Protein AF-A0A3D4WLY4-F1 (afdb_monomer)

Foldseek 3Di:
DDDDQDPLNLQLLLCLLVVDDLVRSCVVVVHDSVVSVVSLVVQCVVQVQPDSNSSSVVCVVVVSHVVVVSVVPPPDDDD

Nearest PDB structures (foldseek):
  7x1k-assembly1_B  TM=9.335E-01  e=1.039E-02  Listeria monocytogenes
  4zms-assembly1_B  TM=8.994E-01  e=9.817E-03  Streptococcus pneumoniae R6
  7dwm-assembly1_B  TM=8.988E-01  e=2.564E-02  Hapunavirus VP882
  4yn8-assembly1_A  TM=9.169E-01  e=3.598E-02  Corynebacterium diphtheriae
  3qp6-assembly1_A-2  TM=7.941E-01  e=1.378E-02  Chromobacterium violaceum

Sequence (79 aa):
MYFSTSDFERSVLQLMAAGHTDAAIARRHNVGKRTLERQVASLMARVGAPSRLALGAIAAQHKWIDLDRLLKDGQQEGV

Mean predicted aligned error: 7.91 Å

Solvent-accessible surface area (backbone atoms only — not comparable to full-atom values): 4745 Å² total; per-residue (Å²): 134,84,80,84,76,48,74,66,55,31,51,54,42,38,42,43,58,73,69,49,50,65,63,58,52,14,57,76,68,76,46,54,51,70,59,45,52,51,50,53,52,51,50,24,65,75,71,69,32,92,40,77,67,49,37,25,53,50,33,52,73,70,58,55,31,60,65,76,56,61,70,63,64,77,77,72,78,85,131

Radius of gyration: 12.26 Å; Cα contacts (8 Å, |Δi|>4): 57; chains: 1; bounding box: 28×24×36 Å

Secondary structure (DSSP, 8-state):
------HHHHHHHHHHHTT--HHHHHHHTT--HHHHHHHHHHHHHHHT-SSHHHHHHHHHHTT-S-HHHHHHTT-----

pLDDT: mean 76.59, std 15.59, range [36.91, 93.19]

Structure (mmCIF, N/CA/C/O backbone):
data_AF-A0A3D4WLY4-F1
#
_entry.id   AF-A0A3D4WLY4-F1
#
loop_
_atom_site.group_PDB
_atom_site.id
_atom_site.type_symbol
_atom_site.label_atom_id
_atom_site.label_alt_id
_atom_site.label_comp_id
_atom_site.label_asym_id
_atom_site.label_entity_id
_atom_site.label_seq_id
_atom_site.pdbx_PDB_ins_code
_atom_site.Cartn_x
_atom_site.Cartn_y
_atom_site.Cartn_z
_atom_site.occupancy
_atom_site.B_iso_or_equiv
_atom_site.auth_seq_id
_atom_site.auth_comp_id
_atom_site.auth_asym_id
_atom_site.auth_atom_id
_atom_site.pdbx_PDB_model_num
ATOM 1 N N . MET A 1 1 ? -8.701 14.688 11.587 1.00 38.81 1 MET A N 1
ATOM 2 C CA . MET A 1 1 ? -7.357 14.939 11.023 1.00 38.81 1 MET A CA 1
ATOM 3 C C . MET A 1 1 ? -7.234 14.079 9.768 1.00 38.81 1 MET A C 1
ATOM 5 O O . MET A 1 1 ? -7.083 12.874 9.898 1.00 38.81 1 MET A O 1
ATOM 9 N N . TYR A 1 2 ? -7.465 14.640 8.576 1.00 48.44 2 TYR A N 1
ATOM 10 C CA . TYR A 1 2 ? -7.449 13.863 7.328 1.00 48.44 2 TYR A CA 1
ATOM 11 C C . TYR A 1 2 ? -5.997 13.591 6.927 1.00 48.44 2 TYR A C 1
ATOM 13 O O . TYR A 1 2 ? -5.230 14.516 6.674 1.00 48.44 2 TYR A O 1
ATOM 21 N N . PHE A 1 3 ? -5.608 12.323 6.904 1.00 59.56 3 PHE A N 1
ATOM 22 C CA . PHE A 1 3 ? -4.375 11.881 6.263 1.00 59.56 3 PHE A CA 1
ATOM 23 C C . PHE A 1 3 ? -4.470 12.259 4.769 1.00 59.56 3 PHE A C 1
ATOM 25 O O . PHE A 1 3 ? -5.424 11.904 4.081 1.00 59.56 3 PHE A O 1
ATOM 32 N N . SER A 1 4 ? -3.520 13.038 4.253 1.00 61.34 4 SER A N 1
ATOM 33 C CA . SER A 1 4 ? -3.407 13.248 2.807 1.00 61.34 4 SER A CA 1
ATOM 34 C C . SER A 1 4 ? -2.563 12.104 2.255 1.00 61.34 4 SER A C 1
ATOM 36 O O . SER A 1 4 ? -1.348 12.073 2.454 1.00 61.34 4 SER A O 1
ATOM 38 N N . THR A 1 5 ? -3.221 11.095 1.687 1.00 69.88 5 THR A N 1
ATOM 39 C CA . THR A 1 5 ? -2.555 9.992 0.980 1.00 69.88 5 THR A CA 1
ATOM 40 C C . THR A 1 5 ? -2.199 10.483 -0.419 1.00 69.88 5 THR A C 1
ATOM 42 O O . THR A 1 5 ? -3.098 10.899 -1.155 1.00 69.88 5 THR A O 1
ATOM 45 N N . SER A 1 6 ? -0.913 10.468 -0.778 1.00 80.00 6 SER A N 1
ATOM 46 C CA . SER A 1 6 ? -0.462 10.926 -2.102 1.00 80.00 6 SER A CA 1
ATOM 47 C C . SER A 1 6 ? -0.915 9.972 -3.212 1.00 80.00 6 SER A C 1
ATOM 49 O O . SER A 1 6 ? -1.225 8.809 -2.953 1.00 80.00 6 SER A O 1
ATOM 51 N N . ASP A 1 7 ? -0.924 10.424 -4.468 1.00 79.69 7 ASP A N 1
ATOM 52 C CA . ASP A 1 7 ? -1.325 9.567 -5.596 1.00 79.69 7 ASP A CA 1
ATOM 53 C C . ASP A 1 7 ? -0.394 8.359 -5.784 1.00 79.69 7 ASP A C 1
ATOM 55 O O . ASP A 1 7 ? -0.848 7.270 -6.136 1.00 79.69 7 ASP A O 1
ATOM 59 N N . PHE A 1 8 ? 0.891 8.507 -5.447 1.00 83.06 8 PHE A N 1
ATOM 60 C CA . PHE A 1 8 ? 1.827 7.384 -5.396 1.00 83.06 8 PHE A CA 1
ATOM 61 C C . PHE A 1 8 ? 1.414 6.359 -4.335 1.00 83.06 8 PHE A C 1
ATOM 63 O O . PHE A 1 8 ? 1.326 5.169 -4.623 1.00 83.06 8 PHE A O 1
ATOM 70 N N . GLU A 1 9 ? 1.107 6.813 -3.119 1.00 83.44 9 GLU A N 1
ATOM 71 C CA . GLU A 1 9 ? 0.679 5.934 -2.029 1.00 83.44 9 GLU A CA 1
ATOM 72 C C . GLU A 1 9 ? -0.632 5.212 -2.368 1.00 83.44 9 GLU A C 1
ATOM 74 O O . GLU A 1 9 ? -0.747 4.014 -2.119 1.00 83.44 9 GLU A O 1
ATOM 79 N N . ARG A 1 10 ? -1.591 5.901 -3.001 1.00 83.94 10 ARG A N 1
ATOM 80 C CA . ARG A 1 10 ? -2.840 5.288 -3.482 1.00 83.94 10 ARG A CA 1
ATOM 81 C C . ARG A 1 10 ? -2.581 4.190 -4.508 1.00 83.94 10 ARG A C 1
ATOM 83 O O . ARG A 1 10 ? -3.117 3.096 -4.355 1.00 83.94 10 ARG A O 1
ATOM 90 N N . SER A 1 11 ? -1.726 4.446 -5.499 1.00 84.75 11 SER A N 1
ATOM 91 C CA . SER A 1 11 ? -1.358 3.451 -6.515 1.00 84.75 11 SER A CA 1
ATOM 92 C C . SER A 1 11 ? -0.668 2.231 -5.894 1.00 84.75 11 SER A C 1
ATOM 94 O O . SER A 1 11 ? -0.987 1.085 -6.202 1.00 84.75 11 SER A O 1
ATOM 96 N N . VAL A 1 12 ? 0.239 2.457 -4.945 1.00 86.44 12 VAL A N 1
ATOM 97 C CA . VAL A 1 12 ? 0.918 1.388 -4.204 1.00 86.44 12 VAL A CA 1
ATOM 98 C C . VAL A 1 12 ? -0.083 0.523 -3.423 1.00 86.44 12 VAL A C 1
ATOM 100 O O . VAL A 1 12 ? -0.001 -0.706 -3.462 1.00 86.44 12 VAL A O 1
ATOM 103 N N . LEU A 1 13 ? -1.060 1.144 -2.758 1.00 84.50 13 LEU A N 1
ATOM 104 C CA . LEU A 1 13 ? -2.130 0.447 -2.037 1.00 84.50 13 LEU A CA 1
ATOM 105 C C . LEU A 1 13 ? -3.064 -0.326 -2.976 1.00 84.50 13 LEU A C 1
ATOM 107 O O . LEU A 1 13 ? -3.442 -1.452 -2.662 1.00 84.50 13 LEU A O 1
ATOM 111 N N . GLN A 1 14 ? -3.397 0.252 -4.131 1.00 83.00 14 GLN A N 1
ATOM 112 C CA . GLN A 1 14 ? -4.184 -0.385 -5.189 1.00 83.00 14 GLN A CA 1
ATOM 113 C C . GLN A 1 14 ? -3.515 -1.673 -5.673 1.00 83.00 14 GLN A C 1
ATOM 115 O O . GLN A 1 14 ? -4.136 -2.735 -5.683 1.00 83.00 14 GLN A O 1
ATOM 120 N N . LEU A 1 15 ? -2.227 -1.608 -6.003 1.00 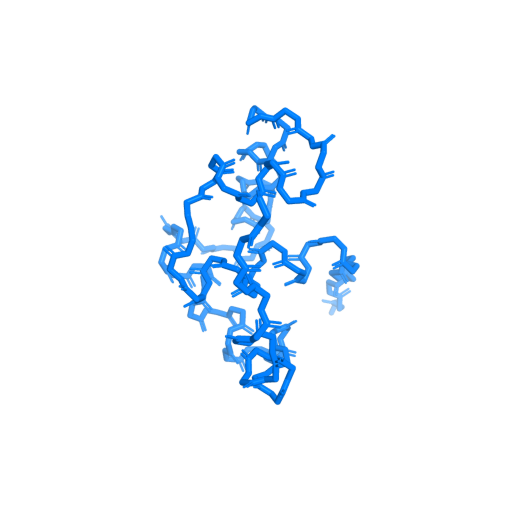83.56 15 LEU A N 1
ATOM 121 C CA . LEU A 1 15 ? -1.488 -2.765 -6.499 1.00 83.56 15 LEU A CA 1
ATOM 122 C C . LEU A 1 15 ? -1.288 -3.832 -5.418 1.00 83.56 15 LEU A C 1
ATOM 124 O O . LEU A 1 15 ? -1.401 -5.022 -5.708 1.00 83.56 15 LEU A O 1
ATOM 128 N N . MET A 1 16 ? -1.060 -3.428 -4.165 1.00 82.62 16 MET A N 1
ATOM 129 C CA . MET A 1 16 ? -1.034 -4.367 -3.041 1.00 82.62 16 MET A CA 1
ATOM 130 C C . MET A 1 16 ? -2.380 -5.070 -2.842 1.00 82.62 16 MET A C 1
ATOM 132 O O . MET A 1 16 ? -2.399 -6.280 -2.626 1.00 82.62 16 MET A O 1
ATOM 136 N N . ALA A 1 17 ? -3.497 -4.342 -2.936 1.00 81.69 17 ALA A N 1
ATOM 137 C CA . ALA A 1 17 ? -4.838 -4.919 -2.844 1.00 81.69 17 ALA A CA 1
ATOM 138 C C . ALA A 1 17 ? -5.127 -5.889 -4.004 1.00 81.69 17 ALA A C 1
ATOM 140 O O . ALA A 1 17 ? -5.761 -6.918 -3.796 1.00 81.69 17 ALA A O 1
ATOM 141 N N . ALA A 1 18 ? -4.581 -5.614 -5.192 1.00 81.44 18 ALA A N 1
ATOM 142 C CA . ALA A 1 18 ? -4.592 -6.517 -6.342 1.00 81.44 18 ALA A CA 1
ATOM 143 C C . ALA A 1 18 ? -3.587 -7.688 -6.229 1.00 81.44 18 ALA A C 1
ATOM 145 O O . ALA A 1 18 ? -3.368 -8.408 -7.200 1.00 81.44 18 ALA A O 1
ATOM 146 N N . GLY A 1 19 ? -2.920 -7.869 -5.083 1.00 84.06 19 GLY A N 1
ATOM 147 C CA . GLY A 1 19 ? -2.009 -8.991 -4.830 1.00 84.06 19 GLY A CA 1
ATOM 148 C C . GLY A 1 19 ? -0.610 -8.851 -5.438 1.00 84.06 19 GLY A C 1
ATOM 149 O O . GLY A 1 19 ? 0.146 -9.823 -5.457 1.00 84.06 19 GLY A O 1
ATOM 150 N N . HIS A 1 20 ? -0.227 -7.666 -5.922 1.00 85.75 20 HIS A N 1
ATOM 151 C CA . HIS A 1 20 ? 1.107 -7.456 -6.481 1.00 85.75 20 HIS A CA 1
ATOM 152 C C . HIS A 1 20 ? 2.170 -7.413 -5.378 1.00 85.75 20 HIS A C 1
ATOM 154 O O . HIS A 1 20 ? 1.954 -6.904 -4.277 1.00 85.75 20 HIS A O 1
ATOM 160 N N . THR A 1 21 ? 3.358 -7.930 -5.691 1.00 87.75 21 THR A N 1
ATOM 161 C CA . THR A 1 21 ? 4.501 -7.871 -4.776 1.00 87.75 21 THR A CA 1
ATOM 162 C C . THR A 1 21 ? 5.165 -6.501 -4.802 1.00 87.75 21 THR A C 1
ATOM 164 O O . THR A 1 21 ? 5.191 -5.822 -5.827 1.00 87.75 21 THR A O 1
ATOM 167 N N . ASP A 1 22 ? 5.814 -6.139 -3.701 1.00 86.69 22 ASP A N 1
ATOM 168 C CA . ASP A 1 22 ? 6.592 -4.910 -3.561 1.00 86.69 22 ASP A CA 1
ATOM 169 C C . ASP A 1 22 ? 7.633 -4.758 -4.691 1.00 86.69 22 ASP A C 1
ATOM 171 O O . ASP A 1 22 ? 7.865 -3.668 -5.200 1.00 86.69 22 ASP A O 1
ATOM 175 N N . ALA A 1 23 ? 8.225 -5.858 -5.166 1.00 86.50 23 ALA A N 1
ATOM 176 C CA . ALA A 1 23 ? 9.150 -5.820 -6.298 1.00 86.50 23 ALA A CA 1
ATOM 177 C C . ALA A 1 23 ? 8.459 -5.435 -7.622 1.00 86.50 23 ALA A C 1
ATOM 179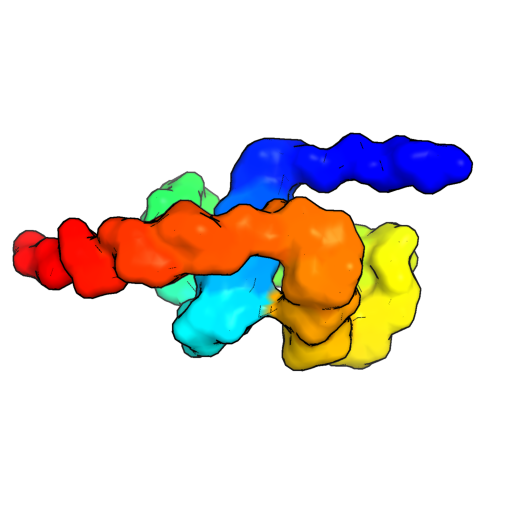 O O . ALA A 1 23 ? 9.013 -4.649 -8.389 1.00 86.50 23 ALA A O 1
ATOM 180 N N . ALA A 1 24 ? 7.259 -5.960 -7.888 1.00 87.88 24 ALA A N 1
ATOM 181 C CA . ALA A 1 24 ? 6.481 -5.622 -9.081 1.00 87.88 24 ALA A CA 1
ATOM 182 C C . ALA A 1 24 ? 5.992 -4.166 -9.041 1.00 87.88 24 ALA A C 1
ATOM 184 O O . ALA A 1 24 ? 6.102 -3.438 -10.026 1.00 87.88 24 ALA A O 1
ATOM 185 N N . ILE A 1 25 ? 5.530 -3.718 -7.874 1.00 89.38 25 ILE A N 1
ATOM 186 C CA . ILE A 1 25 ? 5.088 -2.339 -7.641 1.00 89.38 25 ILE A CA 1
ATOM 187 C C . ILE A 1 25 ? 6.260 -1.365 -7.804 1.00 89.38 25 ILE A C 1
ATOM 189 O O . ILE A 1 25 ? 6.137 -0.350 -8.486 1.00 89.38 25 ILE A O 1
ATOM 193 N N . ALA A 1 26 ? 7.420 -1.692 -7.228 1.00 90.31 26 ALA A N 1
ATOM 194 C CA . ALA A 1 26 ? 8.617 -0.864 -7.316 1.00 90.31 26 ALA A CA 1
ATOM 195 C C . ALA A 1 26 ? 9.071 -0.689 -8.772 1.00 90.31 26 ALA A C 1
ATOM 197 O O . ALA A 1 26 ? 9.354 0.429 -9.200 1.00 90.31 26 ALA A O 1
ATOM 198 N N . ARG A 1 27 ? 9.045 -1.776 -9.555 1.00 89.81 27 ARG A N 1
ATOM 199 C CA . ARG A 1 27 ? 9.316 -1.742 -10.999 1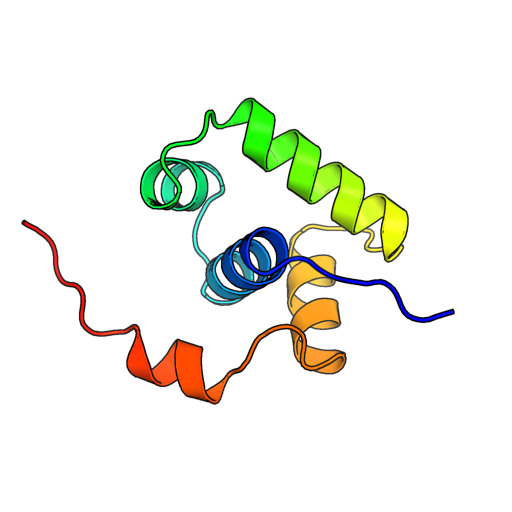.00 89.81 27 ARG A CA 1
ATOM 200 C C . ARG A 1 27 ? 8.325 -0.856 -11.751 1.00 89.81 27 ARG A C 1
ATOM 202 O O . ARG A 1 27 ? 8.757 -0.011 -12.525 1.00 89.81 27 ARG A O 1
ATOM 209 N N . ARG A 1 28 ? 7.020 -0.995 -11.487 1.00 88.25 28 ARG A N 1
ATOM 210 C CA . ARG A 1 28 ? 5.968 -0.192 -12.139 1.00 88.25 28 ARG A CA 1
ATOM 211 C C . ARG A 1 28 ? 6.110 1.310 -11.866 1.00 88.25 28 ARG A C 1
ATOM 213 O O . ARG A 1 28 ? 5.757 2.116 -12.717 1.00 88.25 28 ARG A O 1
ATOM 220 N N . HIS A 1 29 ? 6.657 1.683 -10.712 1.00 87.50 29 HIS A N 1
ATOM 221 C CA . HIS A 1 29 ? 6.884 3.079 -10.337 1.00 87.50 29 HIS A CA 1
ATOM 222 C C . HIS A 1 29 ? 8.323 3.572 -10.552 1.00 87.50 29 HIS A C 1
ATOM 224 O O . HIS A 1 29 ? 8.634 4.694 -10.161 1.00 87.50 29 HIS A O 1
ATOM 230 N N . ASN A 1 30 ? 9.198 2.761 -11.160 1.00 89.69 30 ASN A N 1
ATOM 231 C CA . ASN A 1 30 ? 10.616 3.071 -11.360 1.00 89.69 30 ASN A CA 1
ATOM 232 C C . ASN A 1 30 ? 11.346 3.493 -10.062 1.00 89.69 30 ASN A C 1
ATOM 234 O O . ASN A 1 30 ? 12.197 4.381 -10.060 1.00 89.69 30 ASN A O 1
ATOM 238 N N . VAL A 1 31 ? 10.996 2.862 -8.937 1.00 91.56 31 VAL A N 1
ATOM 239 C CA . VAL A 1 31 ? 11.623 3.091 -7.627 1.00 91.56 31 VAL A CA 1
ATOM 240 C C . VAL A 1 31 ? 12.379 1.852 -7.159 1.00 91.56 31 VAL A C 1
ATOM 242 O O . VAL A 1 31 ? 12.085 0.722 -7.544 1.00 91.56 31 VAL A O 1
ATOM 245 N N . GLY A 1 32 ? 13.356 2.047 -6.275 1.00 93.19 32 GLY A N 1
ATOM 246 C CA . GLY A 1 32 ? 14.029 0.931 -5.615 1.00 93.19 32 GLY A CA 1
ATOM 247 C C . GLY A 1 32 ? 13.093 0.184 -4.659 1.00 93.19 32 GLY A C 1
ATOM 248 O O . GLY A 1 32 ? 12.283 0.797 -3.963 1.00 93.19 32 GLY A O 1
ATOM 249 N N . LYS A 1 33 ? 13.262 -1.140 -4.546 1.00 92.00 33 LYS A N 1
ATOM 250 C CA . LYS A 1 33 ? 12.485 -1.992 -3.622 1.00 92.00 33 LYS A CA 1
ATOM 251 C C . LYS A 1 33 ? 12.494 -1.461 -2.181 1.00 92.00 33 LYS A C 1
ATOM 253 O O . LYS A 1 33 ? 11.445 -1.338 -1.567 1.00 92.00 33 LYS A O 1
ATOM 258 N N . ARG A 1 34 ? 13.668 -1.059 -1.678 1.00 91.44 34 ARG A N 1
ATOM 259 C CA . ARG A 1 34 ? 13.839 -0.457 -0.340 1.00 91.44 34 ARG A CA 1
ATOM 260 C C . ARG A 1 34 ? 13.059 0.848 -0.162 1.00 91.44 34 ARG A C 1
ATOM 262 O O . ARG A 1 34 ? 12.573 1.121 0.931 1.00 91.44 34 ARG A O 1
ATOM 269 N N . THR A 1 35 ? 12.946 1.658 -1.214 1.00 90.81 35 THR A N 1
ATOM 270 C CA . THR A 1 35 ? 12.161 2.901 -1.186 1.00 90.81 35 THR A CA 1
ATOM 271 C C . THR A 1 35 ? 10.684 2.581 -1.022 1.00 90.81 35 THR A C 1
ATOM 273 O O . THR A 1 35 ? 10.022 3.176 -0.174 1.00 90.81 35 THR A O 1
ATOM 276 N N . LEU A 1 36 ? 10.191 1.588 -1.766 1.00 91.31 36 LEU A N 1
ATOM 277 C CA . LEU A 1 36 ? 8.815 1.135 -1.635 1.00 91.31 36 LEU A CA 1
ATOM 278 C C . LEU A 1 36 ? 8.548 0.519 -0.255 1.00 91.31 36 LEU A C 1
ATOM 280 O O . LEU A 1 36 ? 7.596 0.920 0.403 1.00 91.31 36 LEU A O 1
ATOM 284 N N . GLU A 1 37 ? 9.407 -0.386 0.217 1.00 89.44 37 GLU A N 1
ATOM 285 C CA . GLU A 1 37 ? 9.287 -1.016 1.540 1.00 89.44 37 GLU A CA 1
ATOM 286 C C . GLU A 1 37 ? 9.241 0.037 2.665 1.00 89.44 37 GLU A C 1
ATOM 288 O O . GLU A 1 37 ? 8.402 -0.055 3.561 1.00 89.44 37 GLU A O 1
ATOM 293 N N . ARG A 1 38 ? 10.073 1.093 2.598 1.00 90.12 38 ARG A N 1
ATOM 294 C CA . ARG A 1 38 ? 10.004 2.220 3.550 1.00 90.12 38 ARG A CA 1
ATOM 295 C C . ARG A 1 38 ? 8.694 2.995 3.448 1.00 90.12 38 ARG A C 1
ATOM 297 O O . ARG A 1 38 ? 8.158 3.382 4.485 1.00 90.12 38 ARG A O 1
ATOM 304 N N . GLN A 1 39 ? 8.185 3.231 2.238 1.00 87.81 39 GLN A N 1
ATOM 305 C CA . GLN A 1 39 ? 6.909 3.927 2.056 1.00 87.81 39 GLN A CA 1
ATOM 306 C C . GLN A 1 39 ? 5.756 3.114 2.650 1.00 87.81 39 GLN A C 1
ATOM 308 O O . GLN A 1 39 ? 4.937 3.658 3.388 1.00 87.81 39 GLN A O 1
ATOM 313 N N . VAL A 1 40 ? 5.724 1.806 2.384 1.00 88.44 40 VAL A N 1
ATOM 314 C CA . VAL A 1 40 ? 4.720 0.882 2.923 1.00 88.44 40 VAL A CA 1
ATOM 315 C C . VAL A 1 40 ? 4.803 0.827 4.445 1.00 88.44 40 VAL A C 1
ATOM 317 O O . VAL A 1 40 ? 3.783 0.987 5.106 1.00 88.44 40 VAL A O 1
ATOM 320 N N . ALA A 1 41 ? 6.000 0.692 5.019 1.00 88.56 41 ALA A N 1
ATOM 321 C CA . ALA A 1 41 ? 6.184 0.705 6.469 1.00 88.56 41 ALA A CA 1
ATOM 322 C C . ALA A 1 41 ? 5.726 2.031 7.105 1.00 88.56 41 ALA A C 1
ATOM 324 O O . ALA A 1 41 ? 5.066 2.029 8.143 1.00 88.56 41 ALA A O 1
ATOM 325 N N . SER A 1 42 ? 6.023 3.167 6.465 1.00 87.44 42 SER A N 1
ATOM 326 C CA . SER A 1 42 ? 5.554 4.481 6.917 1.00 87.44 42 SER A CA 1
ATOM 327 C C . SER A 1 42 ? 4.029 4.599 6.850 1.00 87.44 42 SER A C 1
ATOM 329 O O . SER A 1 42 ? 3.414 5.076 7.802 1.00 87.44 42 SER A O 1
ATOM 331 N N . LEU A 1 43 ? 3.407 4.121 5.768 1.00 85.06 43 LEU A N 1
ATOM 332 C CA . LEU A 1 43 ? 1.952 4.057 5.633 1.00 85.06 43 LEU A CA 1
ATOM 333 C C . LEU A 1 43 ? 1.334 3.188 6.728 1.00 85.06 43 LEU A C 1
ATOM 335 O O . LEU A 1 43 ? 0.427 3.647 7.414 1.00 85.06 43 LEU A O 1
ATOM 339 N N . MET A 1 44 ? 1.860 1.981 6.949 1.00 87.12 44 MET A N 1
ATOM 340 C CA . MET A 1 44 ? 1.392 1.083 8.007 1.00 87.12 44 MET A CA 1
ATOM 341 C C . MET A 1 44 ? 1.458 1.739 9.385 1.00 87.12 44 MET A C 1
ATOM 343 O O . MET A 1 44 ? 0.477 1.693 10.122 1.00 87.12 44 MET A O 1
ATOM 347 N N . ALA A 1 45 ? 2.570 2.406 9.710 1.00 88.12 45 ALA A N 1
ATOM 348 C CA . ALA A 1 45 ? 2.726 3.118 10.975 1.00 88.12 45 ALA A CA 1
ATOM 349 C C . ALA A 1 45 ? 1.733 4.285 11.118 1.00 88.12 45 ALA A C 1
ATOM 351 O O . ALA A 1 45 ? 1.165 4.482 12.188 1.00 88.12 45 ALA A O 1
ATOM 352 N N . ARG A 1 46 ? 1.482 5.036 10.036 1.00 83.88 46 ARG A N 1
ATOM 353 C CA . ARG A 1 46 ? 0.531 6.163 10.022 1.00 83.88 46 ARG A CA 1
ATOM 354 C C . ARG A 1 46 ? -0.917 5.716 10.209 1.00 83.88 46 ARG A C 1
ATOM 356 O O . ARG A 1 46 ? -1.700 6.451 10.800 1.00 83.88 46 ARG A O 1
ATOM 363 N N . VAL A 1 47 ? -1.273 4.548 9.677 1.00 80.81 47 VAL A N 1
ATOM 364 C CA . VAL A 1 47 ? -2.659 4.050 9.654 1.00 80.81 47 VAL A CA 1
ATOM 365 C C . VAL A 1 47 ? -2.934 2.995 10.725 1.00 80.81 47 VAL A C 1
ATOM 367 O O . VAL A 1 47 ? -4.063 2.535 10.855 1.00 80.81 47 VAL A O 1
ATOM 370 N N . GLY A 1 48 ? -1.908 2.604 11.485 1.00 84.06 48 GLY A N 1
ATOM 371 C CA . GLY A 1 48 ? -1.997 1.559 12.503 1.00 84.06 48 GLY A CA 1
ATOM 372 C C . GLY A 1 48 ? -2.219 0.159 11.925 1.00 84.06 48 GLY A C 1
ATOM 373 O O . GLY A 1 48 ? -2.784 -0.695 12.602 1.00 84.06 48 GLY A O 1
ATOM 374 N N . ALA A 1 49 ? -1.811 -0.092 10.677 1.00 87.25 49 ALA A N 1
ATOM 375 C CA . ALA A 1 49 ? -1.990 -1.398 10.052 1.00 87.25 49 ALA A CA 1
ATOM 376 C C . ALA A 1 49 ? -0.948 -2.398 10.592 1.00 87.25 49 ALA A C 1
ATOM 378 O O . ALA A 1 49 ? 0.251 -2.179 10.407 1.00 87.25 49 ALA A O 1
ATOM 379 N N . PRO A 1 50 ? -1.365 -3.524 11.200 1.00 84.75 50 PRO A N 1
ATOM 380 C CA . PRO A 1 50 ? -0.440 -4.503 11.777 1.00 84.75 50 PRO A CA 1
ATOM 381 C C . PRO A 1 50 ? 0.241 -5.390 10.726 1.00 84.75 50 PRO A C 1
ATOM 383 O O . PRO A 1 50 ? 1.221 -6.069 11.019 1.00 84.75 50 PRO A O 1
ATOM 386 N N . SER A 1 51 ? -0.273 -5.421 9.495 1.00 85.94 51 SER A N 1
ATOM 387 C CA . SER A 1 51 ? 0.289 -6.219 8.408 1.00 85.94 51 SER A CA 1
ATOM 388 C C . SER A 1 51 ? 0.024 -5.578 7.050 1.00 85.94 51 SER A C 1
ATOM 390 O O . SER A 1 51 ? -0.887 -4.764 6.898 1.00 85.94 51 SER A O 1
ATOM 392 N N . ARG A 1 52 ? 0.794 -5.988 6.035 1.00 80.81 52 ARG A N 1
ATOM 393 C CA . ARG A 1 52 ? 0.578 -5.573 4.640 1.00 80.81 52 ARG A CA 1
ATOM 394 C C . ARG A 1 52 ? -0.833 -5.915 4.147 1.00 80.81 52 ARG A C 1
ATOM 396 O O . ARG A 1 52 ? -1.445 -5.137 3.426 1.00 80.81 52 ARG A O 1
ATOM 403 N N . LEU A 1 53 ? -1.359 -7.067 4.563 1.00 79.75 53 LEU A N 1
ATOM 404 C CA . LEU A 1 53 ? -2.714 -7.490 4.212 1.00 79.75 53 LEU A CA 1
ATOM 405 C C . LEU A 1 53 ? -3.761 -6.587 4.879 1.00 79.75 53 LEU A C 1
ATOM 407 O O . LEU A 1 53 ? -4.690 -6.125 4.220 1.00 79.75 53 LEU A O 1
ATOM 411 N N . ALA A 1 54 ? -3.569 -6.280 6.167 1.00 83.06 54 ALA A N 1
ATOM 412 C CA . ALA A 1 54 ? -4.427 -5.349 6.889 1.00 83.06 54 ALA A CA 1
ATOM 413 C C . ALA A 1 54 ? -4.378 -3.945 6.271 1.00 83.06 54 ALA A C 1
ATOM 415 O O . ALA A 1 54 ? -5.413 -3.301 6.153 1.00 83.06 54 ALA A O 1
ATOM 416 N N . LEU A 1 55 ? -3.209 -3.496 5.802 1.00 83.44 55 LEU A N 1
ATOM 417 C CA . LEU A 1 55 ? -3.061 -2.230 5.086 1.00 83.44 55 LEU A CA 1
ATOM 418 C C . LEU A 1 55 ? -3.920 -2.192 3.812 1.00 83.44 55 LEU A C 1
ATOM 420 O O . LEU A 1 55 ? -4.640 -1.219 3.602 1.00 83.44 55 LEU A O 1
ATOM 424 N N . GLY A 1 56 ? -3.885 -3.250 2.994 1.00 81.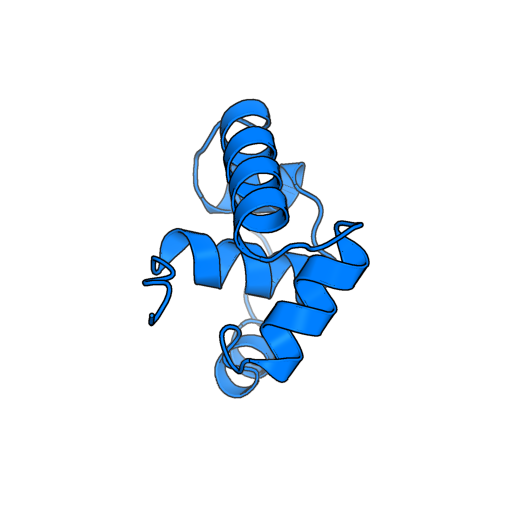31 56 GLY A N 1
ATOM 425 C CA . GLY A 1 56 ? -4.733 -3.365 1.802 1.00 81.31 56 GLY A CA 1
ATOM 426 C C . GLY A 1 56 ? -6.229 -3.346 2.140 1.00 81.31 56 GLY A C 1
ATOM 427 O O . GLY A 1 56 ? -6.998 -2.623 1.508 1.00 81.31 56 GLY A O 1
ATOM 428 N N . ALA A 1 57 ? -6.640 -4.065 3.190 1.00 82.50 57 ALA A N 1
ATOM 429 C CA . ALA A 1 57 ? -8.029 -4.094 3.652 1.00 82.50 57 ALA A CA 1
ATOM 430 C C . ALA A 1 57 ? -8.506 -2.742 4.218 1.00 82.50 57 ALA A C 1
ATOM 432 O O . ALA A 1 57 ? -9.639 -2.331 3.976 1.00 82.50 57 ALA A O 1
ATOM 433 N N . ILE A 1 58 ? -7.658 -2.033 4.966 1.00 82.12 58 ILE A N 1
ATOM 434 C CA . ILE A 1 58 ? -7.932 -0.682 5.480 1.00 82.12 58 ILE A CA 1
ATOM 435 C C . ILE A 1 58 ? -8.052 0.296 4.305 1.00 82.12 58 ILE A C 1
ATOM 437 O O . ILE A 1 58 ? -9.012 1.059 4.235 1.00 82.12 58 ILE A O 1
ATOM 441 N N . ALA A 1 59 ? -7.147 0.228 3.328 1.00 81.00 59 ALA A N 1
ATOM 442 C CA . ALA A 1 59 ? -7.200 1.082 2.145 1.00 81.00 59 ALA A CA 1
ATOM 443 C C . ALA A 1 59 ? -8.478 0.869 1.310 1.00 81.00 59 ALA A C 1
ATOM 445 O O . ALA A 1 59 ? -9.048 1.845 0.816 1.00 81.00 59 ALA A O 1
ATOM 446 N N . ALA A 1 60 ? -8.958 -0.377 1.210 1.00 79.50 60 ALA A N 1
ATOM 447 C CA . ALA A 1 60 ? -10.255 -0.721 0.623 1.00 79.50 60 ALA A CA 1
ATOM 448 C C . ALA A 1 60 ? -11.425 -0.101 1.395 1.00 79.50 60 ALA A C 1
ATOM 450 O O . ALA A 1 60 ? -12.266 0.583 0.812 1.00 79.50 60 ALA A O 1
ATOM 451 N N . GLN A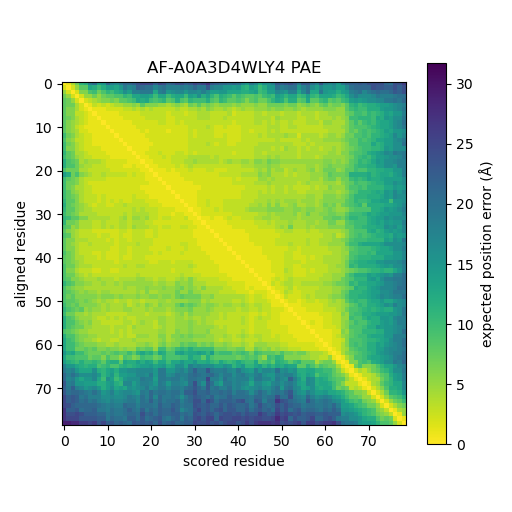 1 61 ? -11.448 -0.282 2.718 1.00 79.25 61 GLN A N 1
ATOM 452 C CA . GLN A 1 61 ? -12.510 0.230 3.590 1.00 79.25 61 GLN A CA 1
ATOM 453 C C . GLN A 1 61 ? -12.585 1.762 3.595 1.00 79.25 61 GLN A C 1
ATOM 455 O O . GLN A 1 61 ? -13.675 2.330 3.579 1.00 79.25 61 GLN A O 1
ATOM 460 N N . HIS A 1 62 ? -11.439 2.442 3.563 1.00 73.44 62 HIS A N 1
ATOM 461 C CA . HIS A 1 62 ? -11.373 3.903 3.544 1.00 73.44 62 HIS A CA 1
ATOM 462 C C . HIS A 1 62 ? -11.495 4.519 2.140 1.00 73.44 62 HIS A C 1
ATOM 464 O O . HIS A 1 62 ? -11.336 5.734 2.004 1.00 73.44 62 HIS A O 1
ATOM 470 N N . LYS A 1 63 ? -11.784 3.718 1.101 1.00 71.00 63 LYS A N 1
ATOM 471 C CA . LYS A 1 63 ? -11.882 4.163 -0.302 1.00 71.00 63 LYS A CA 1
ATOM 472 C C . LYS A 1 63 ? -10.631 4.909 -0.793 1.00 71.00 63 LYS A C 1
ATOM 474 O O . LYS A 1 63 ? -10.723 5.830 -1.600 1.00 71.00 63 LYS A O 1
ATOM 479 N N . TRP A 1 64 ? -9.448 4.544 -0.293 1.00 75.19 64 TRP A N 1
ATOM 480 C CA . TRP A 1 64 ? -8.176 5.072 -0.817 1.00 75.19 64 TRP A CA 1
ATOM 481 C C . TRP A 1 64 ? -7.786 4.407 -2.122 1.00 75.19 64 TRP A C 1
ATOM 483 O O . TRP A 1 64 ? -7.071 4.994 -2.931 1.00 75.19 64 TRP A O 1
ATOM 493 N N . ILE A 1 65 ? -8.253 3.176 -2.295 1.00 67.94 65 ILE A N 1
ATOM 494 C CA . ILE A 1 65 ? -8.208 2.470 -3.556 1.00 67.94 65 ILE A CA 1
ATOM 495 C C . ILE A 1 65 ? -9.541 2.708 -4.255 1.00 67.94 65 ILE A C 1
ATOM 497 O O . ILE A 1 65 ? -10.611 2.400 -3.728 1.00 67.94 65 ILE A O 1
ATOM 501 N N . ASP A 1 66 ? -9.475 3.303 -5.437 1.00 63.91 66 ASP A N 1
ATOM 502 C CA . ASP A 1 66 ? -10.635 3.373 -6.308 1.00 63.91 66 ASP A CA 1
ATOM 503 C C . ASP A 1 66 ? -10.795 2.003 -6.978 1.00 63.91 66 ASP A C 1
ATOM 505 O O . ASP A 1 66 ? -10.009 1.642 -7.861 1.00 63.91 66 ASP A O 1
ATOM 509 N N . LEU A 1 67 ? -11.742 1.197 -6.484 1.00 53.19 67 LEU A N 1
ATOM 510 C CA . LEU A 1 67 ? -12.013 -0.133 -7.036 1.00 53.19 67 LEU A CA 1
ATOM 511 C C . LEU A 1 67 ? -12.515 -0.060 -8.488 1.00 53.19 67 LEU A C 1
ATOM 513 O O . LEU A 1 67 ? -12.278 -1.005 -9.236 1.00 53.19 67 LEU A O 1
ATOM 517 N N . ASP A 1 68 ? -13.124 1.056 -8.914 1.00 52.91 68 ASP A N 1
ATOM 518 C CA . ASP A 1 68 ? -13.543 1.249 -10.313 1.00 52.91 68 ASP A CA 1
ATOM 519 C C . ASP A 1 68 ? -12.331 1.322 -11.257 1.00 52.91 68 ASP A C 1
ATOM 521 O O . ASP A 1 68 ? -12.358 0.808 -12.375 1.00 52.91 68 ASP A O 1
ATOM 525 N N . ARG A 1 69 ? -11.224 1.900 -10.776 1.00 52.72 69 ARG A N 1
ATOM 526 C CA . ARG A 1 69 ? -9.964 1.999 -11.524 1.00 52.72 69 ARG A CA 1
ATOM 527 C C . ARG A 1 69 ? -9.220 0.664 -11.580 1.00 52.72 69 ARG A C 1
ATOM 529 O O . ARG A 1 69 ? -8.728 0.282 -12.636 1.00 52.72 69 ARG A O 1
ATOM 536 N N . LEU A 1 70 ? -9.220 -0.088 -10.476 1.00 52.84 70 LEU A N 1
ATOM 537 C CA . LEU A 1 70 ? -8.585 -1.410 -10.389 1.00 52.84 70 LEU A CA 1
ATOM 538 C C . LEU A 1 70 ? -9.196 -2.447 -11.343 1.00 52.84 70 LEU A C 1
ATOM 540 O O . LEU A 1 70 ? -8.472 -3.292 -11.861 1.00 52.84 70 LEU A O 1
ATOM 544 N N . LEU A 1 71 ? -10.505 -2.373 -11.601 1.00 52.06 71 LEU A N 1
ATOM 545 C CA . LEU A 1 71 ? -11.180 -3.243 -12.571 1.00 52.06 71 LEU A CA 1
ATOM 546 C C . LEU A 1 71 ? -10.891 -2.847 -14.031 1.00 52.06 71 LEU A C 1
ATOM 548 O O . LEU A 1 71 ? -11.030 -3.680 -14.923 1.00 52.06 71 LEU A O 1
ATOM 552 N N . LYS A 1 72 ? -10.458 -1.604 -14.283 1.00 53.88 72 LYS A N 1
ATOM 553 C CA . LYS A 1 72 ? -10.086 -1.100 -15.618 1.00 53.88 72 LYS A CA 1
ATOM 554 C C . LYS A 1 72 ? -8.614 -1.340 -15.967 1.00 53.88 72 LYS A C 1
ATOM 556 O O . LYS A 1 72 ? -8.292 -1.496 -17.141 1.00 53.88 72 LYS A O 1
ATOM 561 N N . ASP A 1 73 ? -7.738 -1.444 -14.970 1.00 51.88 73 ASP A N 1
ATOM 562 C CA . ASP A 1 73 ? -6.287 -1.607 -15.166 1.00 51.88 73 ASP A CA 1
ATOM 563 C C . ASP A 1 73 ? -5.850 -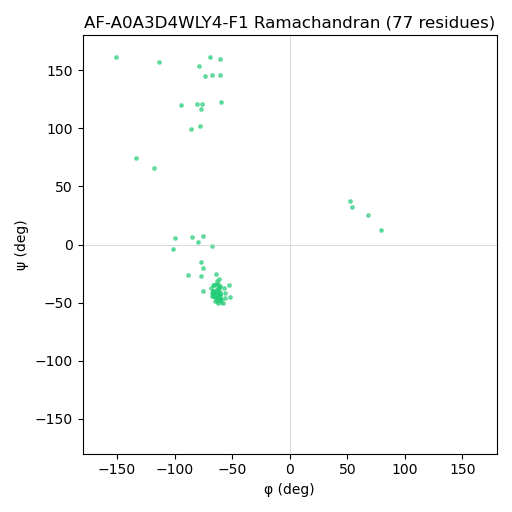3.053 -15.497 1.00 51.88 73 ASP A C 1
ATOM 565 O O . ASP A 1 73 ? -4.659 -3.317 -15.679 1.00 51.88 73 ASP A O 1
ATOM 569 N N . GLY A 1 7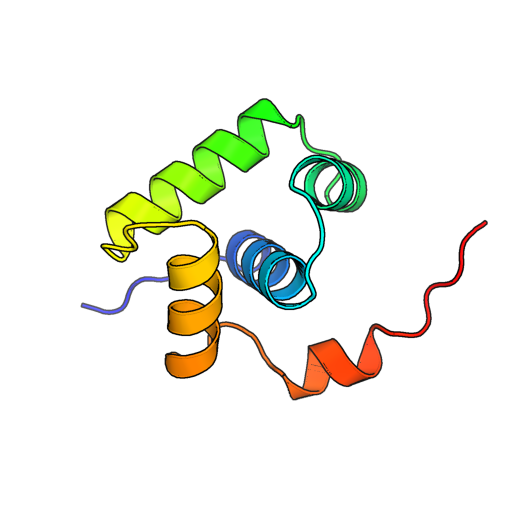4 ? -6.799 -3.992 -15.618 1.00 48.25 74 GLY A N 1
ATOM 570 C CA . GLY A 1 74 ? -6.561 -5.396 -15.983 1.00 48.25 74 GLY A CA 1
ATO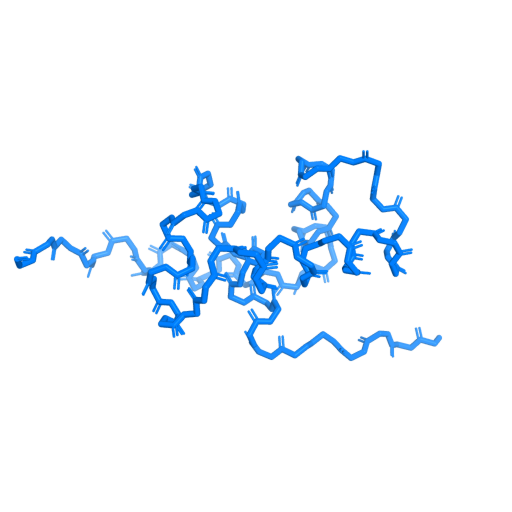M 571 C C . GLY A 1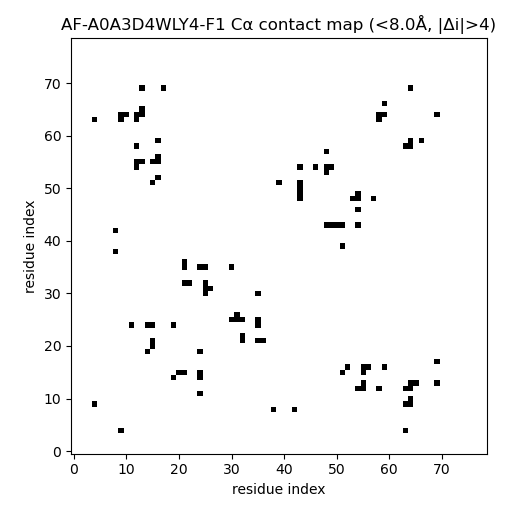 74 ? -6.075 -5.634 -17.418 1.00 48.25 74 GLY A C 1
ATOM 572 O O . GLY A 1 74 ? -5.806 -6.776 -17.774 1.00 48.25 74 GLY A O 1
ATOM 573 N N . GLN A 1 75 ? -5.927 -4.587 -18.234 1.00 45.03 75 GLN A N 1
ATOM 574 C CA . GLN A 1 75 ? -5.451 -4.695 -19.612 1.00 45.03 75 GLN A CA 1
ATOM 575 C C . GLN A 1 75 ? -4.147 -3.929 -19.823 1.00 45.03 75 GLN A C 1
ATOM 577 O O . GLN A 1 75 ? -4.109 -2.947 -20.555 1.00 45.03 75 GLN A O 1
ATOM 582 N N . GLN A 1 76 ? -3.068 -4.375 -19.183 1.00 45.28 76 GLN A N 1
ATOM 583 C CA . GLN A 1 76 ? -1.711 -4.109 -19.671 1.00 45.28 76 GLN A CA 1
ATOM 584 C C . GLN A 1 76 ? -0.926 -5.416 -19.610 1.00 45.28 76 GLN A C 1
ATOM 586 O O . GLN A 1 76 ? -0.122 -5.653 -18.707 1.00 45.28 76 GLN A O 1
ATOM 591 N N . GLU A 1 77 ? -1.264 -6.289 -20.562 1.00 39.56 77 GLU A N 1
ATOM 592 C CA . GLU A 1 77 ? -0.429 -7.414 -20.956 1.00 39.56 77 GLU A CA 1
ATOM 593 C C . GLU A 1 77 ? 0.919 -6.903 -21.468 1.00 39.56 77 GLU A C 1
ATOM 595 O O . GLU A 1 77 ? 1.032 -5.806 -22.019 1.00 39.56 77 GLU A O 1
ATOM 600 N N . GLY A 1 78 ? 1.941 -7.700 -21.177 1.00 43.19 78 GLY A N 1
ATOM 601 C CA . GLY A 1 78 ? 3.338 -7.358 -21.340 1.00 43.19 78 GLY A CA 1
ATOM 602 C C . GLY A 1 78 ? 3.769 -7.042 -22.766 1.00 43.19 78 GLY A C 1
ATOM 603 O O . GLY A 1 78 ? 3.158 -7.450 -23.754 1.00 43.19 78 GLY A O 1
ATOM 604 N N . VAL A 1 79 ? 4.897 -6.340 -22.813 1.00 36.91 79 VAL A N 1
ATOM 605 C CA . VAL A 1 79 ? 5.786 -6.248 -23.969 1.00 36.91 79 VAL A CA 1
ATOM 606 C C . VAL A 1 79 ? 7.099 -6.906 -23.577 1.00 36.91 79 VAL A C 1
ATOM 608 O O . VAL A 1 79 ? 7.531 -6.674 -22.420 1.00 36.91 79 VAL A O 1
#